Protein AF-A0A1X0RL26-F1 (afdb_monomer_lite)

Foldseek 3Di:
DDDDDPDDDDDDDDDLACQLQAALVPRDRQKDFDWDDDDPPIDGDPQWIARPVPRDIDRSVRSSVSLRVVQVVCVVVVVHGDPSRDDDDPPDPPPPPPPDDDDDDDDDDDDDDDDDDDDDDDDDDDDDDDDDDDDDDDDDDDDDDDDD

Organism: Rhizopus microsporus (NCBI:txid58291)

Structure (mmCIF, N/CA/C/O backbone):
data_AF-A0A1X0RL26-F1
#
_entry.id   AF-A0A1X0RL26-F1
#
loop_
_atom_site.group_PDB
_atom_site.id
_atom_site.type_symbol
_atom_site.label_atom_id
_atom_site.label_alt_id
_atom_site.label_comp_id
_atom_site.label_asym_id
_atom_site.label_entity_id
_atom_site.label_seq_id
_atom_site.pdbx_PDB_ins_code
_atom_site.Cartn_x
_atom_site.Cartn_y
_atom_site.Cartn_z
_atom_site.occupancy
_atom_site.B_iso_or_equiv
_atom_site.auth_seq_id
_atom_site.auth_comp_id
_atom_site.auth_asym_id
_atom_site.auth_atom_id
_atom_site.pdbx_PDB_model_num
ATOM 1 N N . MET A 1 1 ? 11.006 -11.502 -29.710 1.00 43.12 1 MET A N 1
ATOM 2 C CA . MET A 1 1 ? 10.127 -11.953 -28.609 1.00 43.12 1 MET A CA 1
ATOM 3 C C . MET A 1 1 ? 9.557 -13.327 -28.969 1.00 43.12 1 MET A C 1
ATOM 5 O O . MET A 1 1 ? 8.640 -13.423 -29.770 1.00 43.12 1 MET A O 1
ATOM 9 N N . HIS A 1 2 ? 10.222 -14.375 -28.498 1.00 31.50 2 HIS A N 1
ATOM 10 C CA . HIS A 1 2 ? 9.944 -15.823 -28.575 1.00 31.50 2 HIS A CA 1
ATOM 11 C C . HIS A 1 2 ? 10.838 -16.391 -27.454 1.00 31.50 2 HIS A C 1
ATOM 13 O O . HIS A 1 2 ? 11.927 -15.856 -27.277 1.00 31.50 2 HIS A O 1
ATOM 19 N N . LYS A 1 3 ? 10.547 -17.410 -26.656 1.00 41.28 3 LYS A N 1
ATOM 20 C CA . LYS A 1 3 ? 9.465 -18.380 -26.466 1.00 41.28 3 LYS A CA 1
ATOM 21 C C . LYS A 1 3 ? 9.681 -18.922 -25.038 1.00 41.28 3 LYS A C 1
ATOM 23 O O . LYS A 1 3 ? 10.763 -18.759 -24.484 1.00 41.28 3 LYS A O 1
ATOM 28 N N . GLU A 1 4 ? 8.646 -19.544 -24.492 1.00 52.03 4 GLU A N 1
ATOM 29 C CA . GLU A 1 4 ? 8.592 -20.344 -23.260 1.00 52.03 4 GLU A CA 1
ATOM 30 C C . GLU A 1 4 ? 9.947 -20.834 -22.706 1.00 52.03 4 GLU A C 1
ATOM 32 O O . GLU A 1 4 ? 10.588 -21.723 -23.263 1.00 52.03 4 GLU A O 1
ATOM 37 N N . GLY A 1 5 ? 10.331 -20.282 -21.553 1.00 48.16 5 GLY A N 1
ATOM 38 C CA . GLY A 1 5 ? 11.335 -20.830 -20.648 1.00 48.16 5 GLY A CA 1
ATOM 39 C C . GLY A 1 5 ? 10.742 -20.855 -19.243 1.00 48.16 5 GLY A C 1
ATOM 40 O O . GLY A 1 5 ? 10.589 -19.815 -18.607 1.00 48.16 5 GLY A O 1
ATOM 41 N N . LEU A 1 6 ? 10.341 -22.036 -18.772 1.00 56.28 6 LEU A N 1
ATOM 42 C CA . LEU A 1 6 ? 9.953 -22.252 -17.380 1.00 56.28 6 LEU A CA 1
ATOM 43 C C . LEU A 1 6 ? 11.183 -22.016 -16.491 1.00 56.28 6 LEU A C 1
ATOM 45 O O . LEU A 1 6 ? 12.086 -22.847 -16.482 1.00 56.28 6 LEU A O 1
ATOM 49 N N . GLY A 1 7 ? 11.210 -20.915 -15.734 1.00 65.06 7 GLY A N 1
ATOM 50 C CA . GLY A 1 7 ? 12.097 -20.810 -14.568 1.00 65.06 7 GLY A CA 1
ATOM 51 C C . GLY A 1 7 ? 12.955 -19.558 -14.421 1.00 65.06 7 GLY A C 1
ATOM 52 O O . GLY A 1 7 ? 13.819 -19.553 -13.549 1.00 65.06 7 GLY A O 1
ATOM 53 N N . GLU A 1 8 ? 12.746 -18.492 -15.193 1.00 75.69 8 GLU A N 1
ATOM 54 C CA . GLU A 1 8 ? 13.442 -17.233 -14.905 1.00 75.69 8 GLU A CA 1
ATOM 55 C C . GLU A 1 8 ? 12.719 -16.481 -13.769 1.00 75.69 8 GLU A C 1
ATOM 57 O O . GLU A 1 8 ? 11.649 -15.898 -13.956 1.00 75.69 8 GLU A O 1
ATOM 62 N N . LEU A 1 9 ? 13.267 -16.557 -12.548 1.00 80.44 9 LEU A N 1
ATOM 63 C CA . LEU A 1 9 ? 12.791 -15.772 -11.407 1.00 80.44 9 LEU A CA 1
ATOM 64 C C . LEU A 1 9 ? 13.344 -14.354 -11.520 1.00 80.44 9 LEU A C 1
ATOM 66 O O . LEU A 1 9 ? 14.517 -14.108 -11.243 1.00 80.44 9 LEU A O 1
ATOM 70 N N . LEU A 1 10 ? 12.475 -13.412 -11.865 1.00 77.62 10 LEU A N 1
ATOM 71 C CA . LEU A 1 10 ? 12.823 -12.004 -11.811 1.00 77.62 10 LEU A CA 1
ATOM 72 C C . LEU A 1 10 ? 12.618 -11.452 -10.399 1.00 77.62 10 LEU A C 1
ATOM 74 O O . LEU A 1 10 ? 11.503 -11.451 -9.872 1.00 77.62 10 LEU A O 1
ATOM 78 N N . LEU A 1 11 ? 13.694 -10.926 -9.818 1.00 84.44 11 LEU A N 1
ATOM 79 C CA . LEU A 1 11 ? 13.655 -10.220 -8.546 1.00 84.44 11 LEU A CA 1
ATOM 80 C C . LEU A 1 11 ? 13.651 -8.708 -8.798 1.00 84.44 11 LEU A C 1
ATOM 82 O O . LEU A 1 11 ? 14.579 -8.173 -9.401 1.00 84.44 11 LEU A O 1
ATOM 86 N N . LEU A 1 12 ? 12.611 -8.019 -8.329 1.00 84.75 12 LEU A N 1
ATOM 87 C CA . LEU A 1 12 ? 12.514 -6.563 -8.391 1.00 84.75 12 LEU A CA 1
ATOM 88 C C . LEU A 1 12 ? 12.511 -6.004 -6.973 1.00 84.75 12 LEU A C 1
ATOM 90 O O . LEU A 1 12 ? 11.619 -6.322 -6.185 1.00 84.75 12 LEU A O 1
ATOM 94 N N . ASP A 1 13 ? 13.480 -5.146 -6.670 1.00 89.75 13 ASP A N 1
ATOM 95 C CA . ASP A 1 13 ? 13.477 -4.410 -5.412 1.00 89.75 13 ASP A CA 1
ATOM 96 C C . ASP A 1 13 ? 12.493 -3.234 -5.495 1.00 89.75 13 ASP A C 1
ATOM 98 O O . ASP A 1 13 ? 12.541 -2.397 -6.403 1.00 89.75 13 ASP A O 1
ATOM 102 N N . ILE A 1 14 ? 11.553 -3.188 -4.552 1.00 91.94 14 ILE A N 1
ATOM 103 C CA . ILE A 1 14 ? 10.494 -2.185 -4.493 1.00 91.94 14 ILE A CA 1
ATOM 104 C C . ILE A 1 14 ? 10.491 -1.584 -3.102 1.00 91.94 14 ILE A C 1
ATOM 106 O O . ILE A 1 14 ? 10.096 -2.221 -2.129 1.00 91.94 14 ILE A O 1
ATOM 110 N N . ASN A 1 15 ? 10.811 -0.293 -3.019 1.00 92.44 15 ASN A N 1
ATOM 111 C CA . ASN A 1 15 ? 10.699 0.411 -1.750 1.00 92.44 15 ASN A CA 1
ATOM 112 C C . ASN A 1 15 ? 9.248 0.391 -1.224 1.00 92.44 15 ASN A C 1
ATOM 114 O O . ASN A 1 15 ? 8.286 0.573 -1.979 1.00 92.44 15 ASN A O 1
ATOM 118 N N . GLU A 1 16 ? 9.090 0.239 0.086 1.00 94.12 16 GLU A N 1
ATOM 119 C CA . GLU A 1 16 ? 7.788 0.059 0.742 1.00 94.12 16 GLU A CA 1
ATOM 120 C C . GLU A 1 16 ? 7.026 1.363 1.035 1.00 94.12 16 GLU A C 1
ATOM 122 O O . GLU A 1 16 ? 6.027 1.363 1.753 1.00 94.12 16 GLU A O 1
ATOM 127 N N . TYR A 1 17 ? 7.471 2.509 0.510 1.00 96.81 17 TYR A N 1
ATOM 128 C CA . TYR A 1 17 ? 6.886 3.793 0.895 1.00 96.81 17 TYR A CA 1
ATOM 129 C C . TYR A 1 17 ? 5.365 3.824 0.665 1.00 96.81 17 TYR A C 1
ATOM 131 O O . TYR A 1 17 ? 4.893 3.666 -0.465 1.00 96.81 17 TYR A O 1
ATOM 139 N N . LYS A 1 18 ? 4.622 4.052 1.761 1.00 96.69 18 LYS A N 1
ATOM 140 C CA . LYS A 1 18 ? 3.150 4.108 1.854 1.00 96.69 18 LYS A CA 1
ATOM 141 C C . LYS A 1 18 ? 2.390 2.825 1.486 1.00 96.69 18 LYS A C 1
ATOM 143 O O . LYS A 1 18 ? 1.157 2.866 1.425 1.00 96.69 18 LYS A O 1
ATOM 148 N N . THR A 1 19 ? 3.052 1.683 1.296 1.00 97.81 19 THR A N 1
ATOM 149 C CA . THR A 1 19 ? 2.373 0.434 0.895 1.00 97.81 19 THR A CA 1
ATOM 150 C C . THR A 1 19 ? 1.410 -0.075 1.971 1.00 97.81 19 THR A C 1
ATOM 152 O O . THR A 1 19 ? 0.314 -0.506 1.637 1.00 97.81 19 THR A O 1
ATOM 155 N N . SER A 1 20 ? 1.735 0.049 3.259 1.00 97.44 20 SER A N 1
ATOM 156 C CA . SER A 1 20 ? 0.857 -0.352 4.377 1.00 97.44 20 SER A CA 1
ATOM 157 C C . SER A 1 20 ? -0.130 0.736 4.833 1.00 97.44 20 SER A C 1
ATOM 159 O O . SER A 1 20 ? -0.860 0.550 5.809 1.00 97.44 20 SER A O 1
ATOM 161 N N . MET A 1 21 ? -0.136 1.887 4.150 1.00 97.06 21 MET A N 1
ATOM 162 C CA . MET A 1 21 ? -0.919 3.081 4.501 1.00 97.06 21 MET A CA 1
ATOM 163 C C . MET A 1 21 ? -1.867 3.534 3.386 1.00 97.06 21 MET A C 1
ATOM 165 O O . MET A 1 21 ? -2.521 4.562 3.527 1.00 97.06 21 MET A O 1
ATOM 169 N N . THR A 1 22 ? -1.958 2.789 2.287 1.00 98.19 22 THR A N 1
ATOM 170 C CA . THR A 1 22 ? -2.794 3.137 1.132 1.00 98.19 22 THR A CA 1
ATOM 171 C C . THR A 1 22 ? -3.731 1.981 0.833 1.00 98.19 22 THR A C 1
ATOM 173 O O . THR A 1 22 ? -3.274 0.860 0.641 1.00 98.19 22 THR A O 1
ATOM 176 N N . CYS A 1 23 ? -5.039 2.215 0.770 1.00 98.50 23 CYS A N 1
ATOM 177 C CA . CYS A 1 23 ? -5.986 1.160 0.430 1.00 98.50 23 CYS A CA 1
ATOM 178 C C . CYS A 1 23 ? -5.725 0.663 -0.996 1.00 98.50 23 CYS A C 1
ATOM 180 O O . CYS A 1 23 ? -5.803 1.444 -1.940 1.00 98.50 23 CYS A O 1
ATOM 182 N N . ASN A 1 24 ? -5.478 -0.635 -1.172 1.00 98.31 24 ASN A N 1
ATOM 183 C CA . ASN A 1 24 ? -5.207 -1.191 -2.500 1.00 98.31 24 ASN A CA 1
ATOM 184 C C . ASN A 1 24 ? -6.411 -1.094 -3.457 1.00 98.31 24 ASN A C 1
ATOM 186 O O . ASN A 1 24 ? -6.224 -1.034 -4.665 1.00 98.31 24 ASN A O 1
ATOM 190 N N . SER A 1 25 ? -7.640 -1.049 -2.928 1.00 97.94 25 SER A N 1
ATOM 191 C CA . SER A 1 25 ? -8.854 -0.999 -3.755 1.00 97.94 25 SER A CA 1
ATOM 192 C C . SER A 1 25 ? -9.178 0.391 -4.299 1.00 97.94 25 SER A C 1
ATOM 194 O O . SER A 1 25 ? -9.732 0.483 -5.387 1.00 97.94 25 SER A O 1
ATOM 196 N N . CYS A 1 26 ? -8.918 1.457 -3.537 1.00 97.81 26 CYS A N 1
ATOM 197 C CA . CYS A 1 26 ? -9.341 2.817 -3.900 1.00 97.81 26 CYS A CA 1
ATOM 198 C C . CYS A 1 26 ? -8.211 3.853 -3.869 1.00 97.81 26 CYS A C 1
ATOM 200 O O . CYS A 1 26 ? -8.460 5.025 -4.117 1.00 97.81 26 CYS A O 1
ATOM 202 N N . PHE A 1 27 ? -6.987 3.443 -3.531 1.00 97.38 27 PHE A N 1
ATOM 203 C CA . PHE A 1 27 ? -5.784 4.278 -3.435 1.00 97.38 27 PHE A CA 1
ATOM 204 C C . PHE A 1 27 ? -5.851 5.470 -2.462 1.00 97.38 27 PHE A C 1
ATOM 206 O O . PHE A 1 27 ? -4.907 6.257 -2.389 1.00 97.38 27 PHE A O 1
ATOM 213 N N . ASN A 1 28 ? -6.903 5.563 -1.644 1.00 97.25 28 ASN A N 1
ATOM 214 C CA . ASN A 1 28 ? -6.990 6.526 -0.550 1.00 97.25 28 ASN A CA 1
ATOM 215 C C . ASN A 1 28 ? -6.188 6.066 0.674 1.00 97.25 28 ASN A C 1
ATOM 217 O O . ASN A 1 28 ? -6.047 4.869 0.939 1.00 97.25 28 ASN A O 1
ATOM 221 N N . GLN A 1 29 ? -5.692 7.034 1.444 1.00 96.69 29 GLN A N 1
ATOM 222 C CA . GLN A 1 29 ? -4.869 6.809 2.643 1.00 96.69 29 GLN A CA 1
ATOM 223 C C . GLN A 1 29 ? -5.678 6.898 3.948 1.00 96.69 29 GLN A C 1
ATOM 225 O O . GLN A 1 29 ? -5.124 6.754 5.036 1.00 96.69 29 GLN A 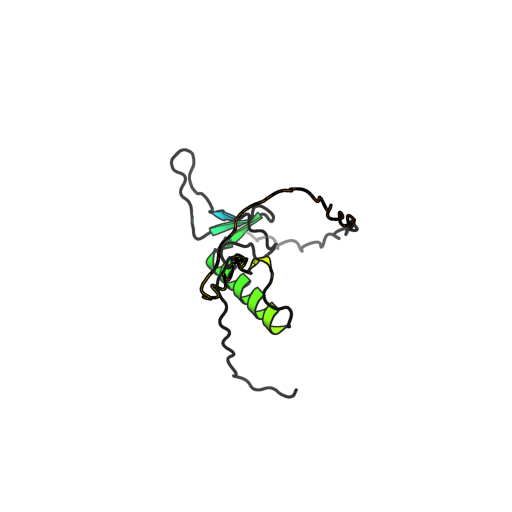O 1
ATOM 230 N N . ASP A 1 30 ? -6.999 7.068 3.841 1.00 96.81 30 ASP A N 1
ATOM 231 C CA . ASP A 1 30 ? -7.926 7.131 4.972 1.00 96.81 30 ASP A CA 1
ATOM 232 C C . ASP A 1 30 ? -8.182 5.735 5.546 1.00 96.81 30 ASP A C 1
ATOM 234 O O . ASP A 1 30 ? -9.235 5.118 5.349 1.00 96.81 30 ASP A O 1
ATOM 238 N N . LEU A 1 31 ? -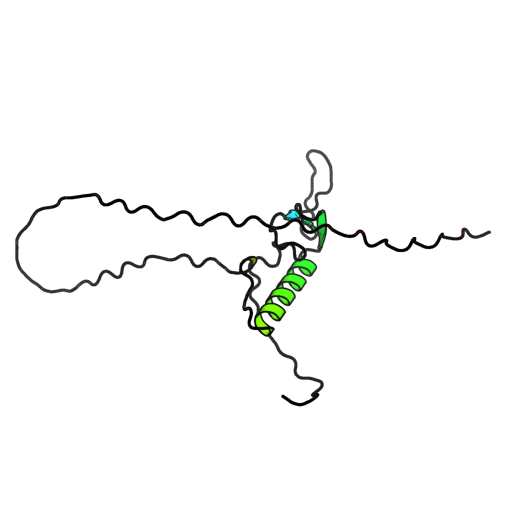7.175 5.210 6.234 1.00 97.50 31 LEU A N 1
ATOM 239 C CA . LEU A 1 31 ? -7.196 3.921 6.906 1.00 97.50 31 LEU A CA 1
ATOM 240 C C . LEU A 1 31 ? -7.171 4.132 8.415 1.00 97.50 31 LEU A C 1
ATOM 242 O O . LEU A 1 31 ? -6.392 4.926 8.942 1.00 97.50 31 LEU A O 1
ATOM 246 N N . GLU A 1 32 ? -7.990 3.373 9.130 1.00 97.12 32 GLU A N 1
ATOM 247 C CA . GLU A 1 32 ? -7.964 3.341 10.588 1.00 97.12 32 GLU A CA 1
ATOM 248 C C . GLU A 1 32 ? -7.730 1.930 11.106 1.00 97.12 32 GLU A C 1
ATOM 250 O O . GLU A 1 32 ? -8.182 0.952 10.516 1.00 97.12 32 GLU A O 1
ATOM 255 N N . ASN A 1 33 ? -7.015 1.821 12.227 1.00 97.00 33 ASN A N 1
ATOM 256 C CA . ASN A 1 33 ? -6.881 0.542 12.912 1.00 97.00 33 ASN A CA 1
ATOM 257 C C . ASN A 1 33 ? -8.246 0.101 13.428 1.00 97.00 33 ASN A C 1
ATOM 259 O O . ASN A 1 33 ? -8.980 0.910 14.006 1.00 97.00 33 ASN A O 1
ATOM 263 N N . LEU A 1 34 ? -8.536 -1.188 13.279 1.00 95.12 34 LEU A N 1
ATOM 264 C CA . LEU A 1 34 ? -9.684 -1.791 13.929 1.00 95.12 34 LEU A CA 1
ATOM 265 C C . LEU A 1 34 ? -9.551 -1.609 15.446 1.00 95.12 34 LEU A C 1
ATOM 267 O O . LEU A 1 34 ? -8.471 -1.758 16.022 1.00 95.12 34 LEU A O 1
ATOM 271 N N . LYS A 1 35 ? -10.655 -1.256 16.092 1.00 94.44 35 LYS A N 1
ATOM 272 C CA . LYS A 1 35 ? -10.734 -1.025 17.532 1.00 94.44 35 LYS A CA 1
ATOM 273 C C . LYS A 1 35 ? -11.609 -2.103 18.158 1.00 94.44 35 LYS A C 1
ATOM 275 O O . LYS A 1 35 ? -12.625 -2.472 17.575 1.00 94.44 35 LYS A O 1
ATOM 280 N N . ARG A 1 36 ? -11.211 -2.598 19.328 1.00 93.25 36 ARG A N 1
ATOM 281 C CA . ARG A 1 36 ? -11.983 -3.549 20.134 1.00 93.25 36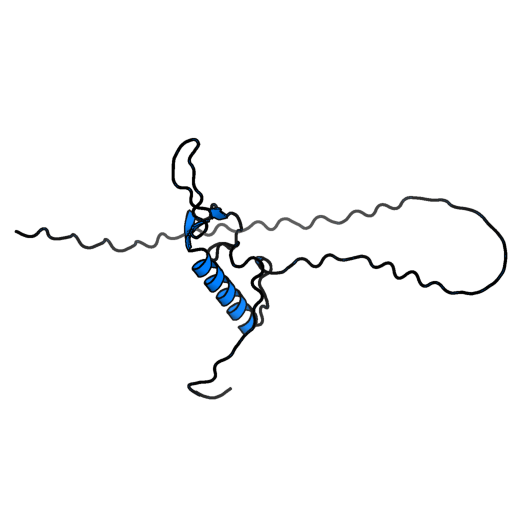 ARG A CA 1
ATOM 282 C C . ARG A 1 36 ? -12.108 -3.020 21.560 1.00 93.25 36 ARG A C 1
ATOM 284 O O . ARG A 1 36 ? -11.114 -2.562 22.118 1.00 93.25 36 ARG A O 1
ATOM 291 N N . GLY A 1 37 ? -13.300 -3.140 22.136 1.00 89.25 37 GLY A N 1
ATOM 292 C CA . GLY A 1 37 ? -13.640 -2.610 23.458 1.00 89.25 37 GLY A CA 1
ATOM 293 C C . GLY A 1 37 ? -14.521 -1.365 23.370 1.00 89.25 37 GLY A C 1
ATOM 294 O O . GLY A 1 37 ? -14.683 -0.789 22.294 1.00 89.25 37 GLY A O 1
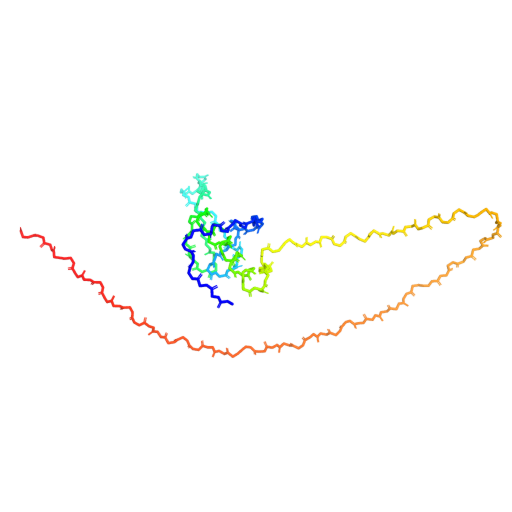ATOM 295 N N . GLU A 1 38 ? -15.077 -0.970 24.509 1.00 86.00 38 GLU A N 1
ATOM 296 C CA . GLU A 1 38 ? -15.943 0.201 24.672 1.00 86.00 38 GLU A CA 1
ATOM 297 C C . GLU A 1 38 ? -15.406 1.092 25.803 1.00 86.00 38 GLU A C 1
ATOM 299 O O . GLU A 1 38 ? -14.666 0.633 26.675 1.00 86.00 38 GLU A O 1
ATOM 304 N N . GLY A 1 39 ? -15.749 2.382 25.782 1.00 82.94 39 GLY A N 1
ATOM 305 C CA . GLY A 1 39 ? -15.333 3.331 26.818 1.00 82.94 39 GLY A CA 1
ATOM 306 C C . GLY A 1 39 ? -13.820 3.586 26.859 1.00 82.94 39 GLY A C 1
ATOM 307 O O . GLY A 1 39 ? -13.199 3.864 25.833 1.00 82.94 39 GLY A O 1
ATOM 308 N N . GLY A 1 40 ? -13.232 3.538 28.058 1.00 83.44 40 GLY A N 1
ATOM 309 C CA . GLY A 1 40 ? -11.807 3.808 28.291 1.00 83.44 40 GLY A CA 1
ATOM 310 C C . GLY A 1 40 ? -10.852 2.696 27.838 1.00 83.44 40 GLY A C 1
ATOM 311 O O . GLY A 1 40 ? -9.666 2.959 27.659 1.00 83.44 40 GLY A O 1
ATOM 312 N N . ASP A 1 41 ? -11.356 1.485 27.577 1.00 87.31 41 ASP A N 1
ATOM 313 C CA . ASP A 1 41 ? -10.541 0.279 27.343 1.00 87.31 41 ASP A CA 1
ATOM 314 C C . ASP A 1 41 ? -10.393 -0.095 25.859 1.00 87.31 41 ASP A C 1
ATOM 316 O O . ASP A 1 41 ? -10.226 -1.262 25.485 1.00 87.31 41 ASP A O 1
ATOM 320 N N . VAL A 1 42 ? -10.455 0.897 24.970 1.00 92.88 42 VAL A N 1
ATOM 321 C CA . VAL A 1 42 ? -10.374 0.664 23.526 1.00 92.88 42 VAL A CA 1
ATOM 322 C C . VAL A 1 42 ? -8.955 0.274 23.111 1.00 92.88 42 VAL A C 1
ATOM 324 O O . VAL A 1 42 ? -8.039 1.098 23.058 1.00 92.88 42 VAL A O 1
ATOM 327 N N . LYS A 1 43 ? -8.786 -0.987 22.708 1.00 93.75 43 LYS A N 1
ATOM 328 C CA . LYS A 1 43 ? -7.528 -1.518 22.171 1.00 93.75 43 LYS A CA 1
ATOM 329 C C . LYS A 1 43 ? -7.522 -1.452 20.648 1.00 93.75 43 LYS A C 1
ATOM 331 O O . LYS A 1 43 ? -8.498 -1.808 19.985 1.00 93.75 43 LYS A O 1
ATOM 336 N N . LYS A 1 44 ? -6.398 -1.008 20.079 1.00 94.62 44 LYS A N 1
ATOM 337 C CA . LYS A 1 44 ? -6.168 -0.987 18.627 1.00 94.62 44 LYS A CA 1
ATOM 338 C C . LYS A 1 44 ? -5.592 -2.326 18.175 1.00 94.62 44 LYS A C 1
ATOM 340 O O . LYS A 1 44 ? -4.584 -2.782 18.705 1.00 94.62 44 LYS A O 1
ATOM 345 N N . ILE A 1 45 ? -6.201 -2.922 17.159 1.00 95.19 45 ILE A N 1
ATOM 346 C CA . ILE A 1 45 ? -5.683 -4.094 16.457 1.00 95.19 45 ILE A CA 1
ATOM 347 C C . ILE A 1 45 ? -4.864 -3.575 15.276 1.00 95.19 45 ILE A C 1
ATOM 349 O O . ILE A 1 45 ? -5.409 -3.191 14.243 1.00 95.19 45 ILE A O 1
ATOM 353 N N . HIS A 1 46 ? -3.543 -3.525 15.439 1.00 95.25 46 HIS A N 1
ATOM 354 C CA . HIS A 1 46 ? -2.641 -2.921 14.452 1.00 95.25 46 HIS A CA 1
ATOM 355 C C . HIS A 1 46 ? -2.557 -3.703 13.134 1.00 95.25 46 HIS A C 1
ATOM 357 O O . HIS A 1 46 ? -2.222 -3.125 12.098 1.00 95.25 46 HIS A O 1
ATOM 363 N N . GLN A 1 47 ? -2.885 -4.996 13.168 1.00 97.44 47 GLN A N 1
ATOM 364 C CA . GLN A 1 47 ? -2.833 -5.900 12.018 1.00 97.44 47 GLN A CA 1
ATOM 365 C C . GLN A 1 47 ? -4.011 -5.700 11.060 1.00 97.44 47 GLN A C 1
ATOM 367 O O . GLN A 1 47 ? -3.924 -6.124 9.910 1.00 97.44 47 GLN A O 1
ATOM 372 N N . VAL A 1 48 ? -5.106 -5.073 11.509 1.00 97.69 48 VAL A N 1
ATOM 373 C CA . VAL A 1 48 ? -6.326 -4.907 10.713 1.00 97.69 48 VAL A CA 1
ATOM 374 C C . VAL A 1 48 ? -6.632 -3.430 10.517 1.00 97.69 48 VAL A C 1
ATOM 376 O O . VAL A 1 48 ? -6.778 -2.672 11.475 1.00 97.69 48 VAL A O 1
ATOM 379 N N . LEU A 1 49 ? -6.759 -3.032 9.256 1.00 97.88 49 LEU A N 1
ATOM 380 C CA . LEU A 1 49 ? -7.106 -1.682 8.839 1.00 97.88 49 LEU A CA 1
ATOM 381 C C . LEU A 1 49 ? -8.485 -1.6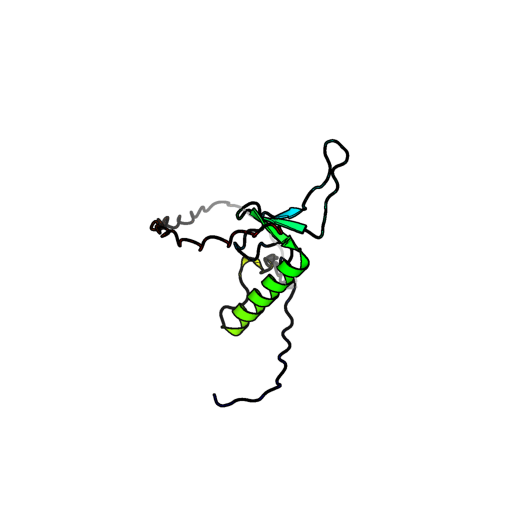64 8.188 1.00 97.88 49 LEU A C 1
ATOM 383 O O . LEU A 1 49 ? -8.781 -2.511 7.350 1.00 97.88 49 LEU A O 1
ATOM 387 N N . LYS A 1 50 ? -9.303 -0.668 8.514 1.00 98.12 50 LYS A N 1
ATOM 388 C CA . LYS A 1 50 ? -10.534 -0.343 7.791 1.00 98.12 50 LYS A CA 1
ATOM 389 C C . LYS A 1 50 ? -10.287 0.878 6.916 1.00 98.12 50 LYS A C 1
ATOM 391 O O . LYS A 1 50 ? -9.849 1.913 7.416 1.00 98.12 50 LYS A O 1
ATOM 396 N N . CYS A 1 51 ? -10.584 0.782 5.625 1.00 98.38 51 CYS A N 1
ATOM 397 C CA . CYS A 1 51 ? -10.611 1.954 4.753 1.00 98.38 51 CYS A CA 1
ATOM 398 C C . CYS A 1 51 ? -11.916 2.721 4.941 1.00 98.38 51 CYS A C 1
ATOM 400 O O . CYS A 1 51 ? -12.989 2.149 4.778 1.00 98.38 51 CYS A O 1
ATOM 402 N N . LYS A 1 52 ? -11.838 4.019 5.235 1.00 97.75 52 LYS A N 1
ATOM 403 C CA . LYS A 1 52 ? -13.023 4.867 5.420 1.00 97.75 52 LYS A CA 1
ATOM 404 C C . LYS A 1 52 ? -13.753 5.156 4.114 1.00 97.75 52 LYS A C 1
ATOM 406 O O . LYS A 1 52 ? -14.968 5.286 4.125 1.00 97.75 52 LYS A O 1
ATOM 411 N N . SER A 1 53 ? -13.032 5.213 2.994 1.00 97.69 53 SER A N 1
ATOM 412 C CA . SER A 1 53 ? -13.633 5.547 1.699 1.00 97.69 53 SER A CA 1
ATOM 413 C C . SER A 1 53 ? -14.419 4.384 1.089 1.00 97.69 53 SER A C 1
ATOM 415 O O . SER A 1 53 ? -15.484 4.603 0.531 1.00 97.69 53 SER A O 1
ATOM 417 N N . CYS A 1 54 ? -13.904 3.150 1.175 1.00 97.50 54 CYS A N 1
ATOM 418 C CA . CYS A 1 54 ? -14.538 1.970 0.561 1.00 97.50 54 CYS A CA 1
ATOM 419 C C . CYS A 1 54 ? -15.047 0.929 1.569 1.00 97.50 54 CYS A C 1
ATOM 421 O O . CYS A 1 54 ? -15.578 -0.099 1.166 1.00 97.50 54 CYS A O 1
ATOM 423 N N . ASN A 1 55 ? -14.884 1.168 2.874 1.00 97.44 55 ASN A N 1
ATOM 424 C CA . ASN A 1 55 ? -15.316 0.288 3.968 1.00 97.44 55 ASN A CA 1
ATOM 425 C C . ASN A 1 55 ? -14.726 -1.136 3.974 1.00 97.44 55 ASN A C 1
ATOM 427 O O . ASN A 1 55 ? -15.154 -1.967 4.772 1.00 97.44 55 ASN A O 1
ATOM 431 N N . ILE A 1 56 ? -13.705 -1.415 3.158 1.00 98.00 56 ILE A N 1
ATOM 432 C CA . ILE A 1 56 ? -13.016 -2.710 3.144 1.00 98.00 56 ILE A CA 1
ATOM 433 C C . ILE A 1 56 ? -12.095 -2.835 4.363 1.00 98.00 56 ILE A C 1
ATOM 435 O O . ILE A 1 56 ? -11.323 -1.921 4.677 1.00 98.00 56 ILE A O 1
ATOM 439 N N . PHE A 1 57 ? -12.154 -3.999 5.009 1.00 98.00 57 PHE A N 1
ATOM 440 C CA . PHE A 1 57 ? -11.202 -4.419 6.028 1.00 98.00 57 PHE A CA 1
ATOM 441 C C . PHE A 1 57 ? -10.038 -5.167 5.393 1.00 98.00 57 PHE A C 1
ATOM 443 O O . PHE A 1 57 ? -10.212 -6.034 4.539 1.00 98.00 57 PHE A O 1
ATOM 450 N N . TRP A 1 58 ? -8.842 -4.854 5.858 1.00 98.25 58 TRP A N 1
ATOM 451 C CA . TRP A 1 58 ? -7.603 -5.379 5.333 1.00 98.25 58 TRP A CA 1
ATOM 452 C C . TRP A 1 58 ? -6.744 -5.912 6.463 1.00 98.25 58 TRP A C 1
ATOM 454 O O . TRP A 1 58 ? -6.496 -5.200 7.434 1.00 98.25 58 TRP A O 1
ATOM 464 N N . ASN A 1 59 ? -6.190 -7.109 6.287 1.00 98.19 59 ASN A N 1
ATOM 465 C CA . ASN A 1 59 ? -4.919 -7.405 6.930 1.00 98.19 59 ASN A CA 1
ATOM 466 C C . ASN A 1 59 ? -3.862 -6.439 6.351 1.00 98.19 59 ASN A C 1
ATOM 468 O O . ASN A 1 59 ? -3.747 -6.306 5.128 1.00 98.19 59 ASN A O 1
ATOM 472 N N . ARG A 1 60 ? -3.143 -5.729 7.227 1.00 98.19 60 ARG A N 1
ATOM 473 C CA . ARG A 1 60 ? -2.189 -4.673 6.859 1.00 98.19 60 ARG A CA 1
ATOM 474 C C . ARG A 1 60 ? -1.096 -5.192 5.925 1.00 98.19 60 ARG A C 1
ATOM 476 O O . ARG A 1 60 ? -0.802 -4.533 4.930 1.00 98.19 60 ARG A O 1
ATOM 483 N N . ASP A 1 61 ? -0.552 -6.367 6.212 1.00 98.12 61 ASP A N 1
ATOM 484 C CA . ASP A 1 61 ? 0.562 -6.943 5.455 1.00 98.12 61 ASP A CA 1
ATOM 485 C C . ASP A 1 61 ? 0.085 -7.452 4.094 1.00 98.12 61 ASP A C 1
ATOM 487 O O . ASP A 1 61 ? 0.704 -7.173 3.069 1.00 98.12 61 ASP A O 1
ATOM 491 N N . ALA A 1 62 ? -1.088 -8.092 4.046 1.00 98.19 62 ALA A N 1
ATOM 492 C CA . ALA A 1 62 ? -1.710 -8.503 2.789 1.00 98.19 62 ALA A CA 1
ATOM 493 C C . ALA A 1 62 ? -2.008 -7.301 1.875 1.00 98.19 62 ALA A C 1
ATOM 495 O O . ALA A 1 62 ? -1.817 -7.373 0.660 1.00 98.19 62 ALA A O 1
ATOM 496 N N . MET A 1 63 ? -2.457 -6.180 2.445 1.00 98.19 63 MET A N 1
ATOM 497 C CA . MET A 1 63 ? -2.664 -4.938 1.698 1.00 98.19 63 MET A CA 1
ATOM 498 C C . MET A 1 63 ? -1.338 -4.363 1.187 1.00 98.19 63 MET A C 1
ATOM 500 O O . MET A 1 63 ? -1.246 -3.999 0.014 1.00 98.19 63 MET A O 1
ATOM 504 N N . ALA A 1 64 ? -0.308 -4.323 2.037 1.00 98.25 64 ALA A N 1
ATOM 505 C CA . ALA A 1 64 ? 1.017 -3.842 1.664 1.00 98.25 64 ALA A CA 1
ATOM 506 C C . ALA A 1 64 ? 1.621 -4.672 0.522 1.00 98.25 64 ALA A C 1
ATOM 508 O O . ALA A 1 64 ? 2.086 -4.098 -0.464 1.00 98.25 64 ALA A O 1
ATOM 509 N N . ALA A 1 65 ? 1.515 -6.000 0.594 1.00 98.06 65 ALA A N 1
ATOM 510 C CA . ALA A 1 65 ? 1.960 -6.913 -0.455 1.00 98.06 65 ALA A CA 1
ATOM 511 C C . ALA A 1 65 ? 1.207 -6.690 -1.777 1.00 98.06 65 ALA A C 1
ATOM 513 O O . ALA A 1 65 ? 1.823 -6.599 -2.840 1.00 98.06 65 ALA A O 1
ATOM 514 N N . LYS A 1 66 ? -0.122 -6.514 -1.733 1.00 98.25 66 LYS A N 1
ATOM 515 C CA . LYS A 1 66 ? -0.912 -6.173 -2.931 1.00 98.25 66 LYS A CA 1
ATOM 516 C C . LYS A 1 66 ? -0.498 -4.832 -3.538 1.00 98.25 66 LYS A C 1
ATOM 518 O O . LYS A 1 66 ? -0.428 -4.705 -4.762 1.00 98.25 66 LYS A O 1
ATOM 523 N N . ASN A 1 67 ? -0.180 -3.843 -2.708 1.00 98.31 67 ASN A N 1
ATOM 524 C CA . ASN A 1 67 ? 0.331 -2.557 -3.175 1.00 98.31 67 ASN A CA 1
ATOM 525 C C . ASN A 1 67 ? 1.727 -2.678 -3.795 1.00 98.31 67 ASN A C 1
ATOM 527 O O . ASN A 1 67 ? 1.953 -2.104 -4.857 1.00 98.31 67 ASN A O 1
ATOM 531 N N . MET A 1 68 ? 2.632 -3.465 -3.206 1.00 97.75 68 MET A N 1
ATOM 532 C CA . MET A 1 68 ? 3.937 -3.772 -3.809 1.00 97.75 68 MET A CA 1
ATOM 533 C C . MET A 1 68 ? 3.780 -4.449 -5.173 1.00 97.75 68 MET A C 1
ATOM 535 O O . MET A 1 68 ? 4.397 -4.011 -6.139 1.00 97.75 68 MET A O 1
ATOM 539 N N . LEU A 1 69 ? 2.885 -5.433 -5.296 1.00 96.62 69 LEU A N 1
ATOM 540 C CA . LEU A 1 69 ? 2.576 -6.078 -6.574 1.00 96.62 69 LEU A CA 1
ATOM 541 C C . LEU A 1 69 ? 1.987 -5.094 -7.597 1.00 96.62 69 LEU A C 1
ATOM 543 O O . LEU A 1 69 ? 2.312 -5.152 -8.780 1.00 96.62 69 LEU A O 1
ATOM 547 N N . THR A 1 70 ? 1.137 -4.171 -7.147 1.00 97.38 70 THR A N 1
ATOM 548 C CA . THR A 1 70 ? 0.577 -3.114 -8.002 1.00 97.38 70 THR A CA 1
ATOM 549 C C . THR A 1 70 ? 1.681 -2.201 -8.535 1.00 97.38 70 THR A C 1
ATOM 551 O O . THR A 1 70 ? 1.705 -1.899 -9.727 1.00 97.38 70 THR A O 1
ATOM 554 N N . ILE A 1 71 ? 2.634 -1.808 -7.682 1.00 97.06 71 ILE A N 1
ATOM 555 C CA . ILE A 1 71 ? 3.814 -1.035 -8.092 1.00 97.06 71 ILE A CA 1
ATOM 556 C C . ILE A 1 71 ? 4.657 -1.834 -9.092 1.00 97.06 71 ILE A C 1
ATOM 558 O O . ILE A 1 71 ? 5.007 -1.291 -10.136 1.00 97.06 71 ILE A O 1
ATOM 562 N N . ALA A 1 72 ? 4.930 -3.112 -8.808 1.00 95.38 72 ALA A N 1
ATOM 563 C CA . ALA A 1 72 ? 5.710 -3.995 -9.674 1.00 95.38 72 ALA A CA 1
ATOM 564 C C . ALA A 1 72 ? 5.114 -4.063 -11.083 1.00 95.38 72 ALA A C 1
ATOM 566 O O . ALA A 1 72 ? 5.798 -3.799 -12.066 1.00 95.38 72 ALA A O 1
ATOM 567 N N . ARG A 1 73 ? 3.806 -4.338 -11.176 1.00 95.38 73 ARG A N 1
ATOM 568 C CA . ARG A 1 73 ? 3.079 -4.402 -12.451 1.00 95.38 73 ARG A CA 1
ATOM 569 C C . ARG A 1 73 ? 3.079 -3.066 -13.183 1.00 95.38 73 ARG A C 1
ATOM 571 O O . ARG A 1 73 ? 3.155 -3.045 -14.402 1.00 95.38 73 ARG A O 1
ATOM 578 N N . SER A 1 74 ? 2.969 -1.955 -12.463 1.00 95.75 74 SER A N 1
ATOM 579 C CA . SER A 1 74 ? 3.006 -0.623 -13.073 1.00 95.75 74 SER A CA 1
ATOM 580 C C . SER A 1 74 ? 4.378 -0.323 -13.685 1.00 95.75 74 SER A C 1
ATOM 582 O O . SER A 1 74 ? 4.450 0.181 -14.800 1.00 95.75 74 SER A O 1
ATOM 584 N N . ILE A 1 75 ? 5.462 -0.690 -12.993 1.00 93.31 75 ILE A N 1
ATOM 585 C CA . ILE A 1 75 ? 6.834 -0.570 -13.508 1.00 93.31 75 ILE A CA 1
ATOM 586 C C . ILE A 1 75 ? 7.043 -1.499 -14.709 1.00 93.31 75 ILE A C 1
ATOM 588 O O . ILE A 1 75 ? 7.583 -1.062 -15.714 1.00 93.31 75 ILE A O 1
ATOM 592 N N . TRP A 1 76 ? 6.576 -2.746 -14.616 1.00 92.81 76 TRP A N 1
ATOM 593 C CA . TRP A 1 76 ? 6.695 -3.748 -15.680 1.00 92.81 76 TRP A CA 1
ATOM 594 C C . TRP A 1 76 ? 6.005 -3.339 -16.986 1.00 92.81 76 TRP A C 1
ATOM 596 O O . TRP A 1 76 ? 6.448 -3.718 -18.061 1.00 92.81 76 TRP A O 1
ATOM 606 N N . ASN A 1 77 ? 4.920 -2.571 -16.888 1.00 94.31 77 ASN A N 1
ATOM 607 C CA . ASN A 1 77 ? 4.167 -2.065 -18.035 1.00 94.31 77 ASN A CA 1
ATOM 608 C C . ASN A 1 77 ? 4.583 -0.634 -18.432 1.00 94.31 77 ASN A C 1
ATOM 610 O O . ASN A 1 77 ? 3.763 0.105 -18.965 1.00 94.31 77 ASN A O 1
ATOM 614 N N . ASP A 1 78 ? 5.803 -0.203 -18.095 1.00 94.06 78 ASP A N 1
ATOM 615 C CA . ASP A 1 78 ? 6.374 1.109 -18.445 1.00 94.06 78 ASP A CA 1
ATOM 616 C C . ASP A 1 78 ? 5.593 2.349 -17.948 1.00 94.06 78 ASP A C 1
ATOM 618 O O . ASP A 1 78 ? 5.900 3.485 -18.306 1.00 94.06 78 ASP A O 1
ATOM 622 N N . HIS A 1 79 ? 4.624 2.183 -17.040 1.00 95.19 79 HIS A N 1
ATOM 623 C CA . HIS A 1 79 ? 3.901 3.298 -16.408 1.00 95.19 79 HIS A CA 1
ATOM 624 C C . HIS A 1 79 ? 4.673 3.915 -15.227 1.00 95.19 79 HIS A C 1
ATOM 626 O O . HIS A 1 79 ? 4.284 4.948 -14.671 1.00 95.19 79 HIS A O 1
ATOM 632 N N . GLY A 1 80 ? 5.760 3.267 -14.799 1.00 93.50 80 GLY A N 1
ATOM 633 C CA . GLY A 1 80 ? 6.545 3.657 -13.633 1.00 93.50 80 GLY A CA 1
ATOM 634 C C . GLY A 1 80 ? 5.797 3.461 -12.310 1.00 93.50 80 GLY A C 1
ATOM 635 O O . GLY A 1 80 ? 4.778 2.775 -12.225 1.00 93.50 80 GLY A O 1
ATOM 636 N N . ARG A 1 81 ? 6.317 4.046 -11.224 1.00 95.12 81 ARG A N 1
ATOM 637 C CA . ARG A 1 81 ? 5.710 3.934 -9.886 1.00 95.12 81 ARG A CA 1
ATOM 638 C C . ARG A 1 81 ? 4.481 4.848 -9.766 1.00 95.12 81 ARG A C 1
ATOM 640 O O . ARG A 1 81 ? 4.618 6.035 -10.054 1.00 95.12 81 ARG A O 1
ATOM 647 N N . PRO A 1 82 ? 3.321 4.380 -9.270 1.00 95.94 82 PRO A N 1
ATOM 648 C CA . PRO A 1 82 ? 2.158 5.245 -9.072 1.00 95.94 82 PRO A CA 1
ATOM 649 C C . PRO A 1 82 ? 2.429 6.389 -8.082 1.00 95.94 82 PRO A C 1
ATOM 651 O O . PRO A 1 82 ? 3.102 6.197 -7.066 1.00 95.94 82 PRO A O 1
ATOM 654 N N . ASN A 1 83 ? 1.871 7.575 -8.350 1.00 95.50 83 ASN A N 1
ATOM 655 C CA . ASN A 1 83 ? 2.148 8.801 -7.584 1.00 95.50 83 ASN A CA 1
ATOM 656 C C . ASN A 1 83 ? 1.834 8.679 -6.087 1.00 95.50 83 ASN A C 1
ATOM 658 O O . ASN A 1 83 ? 2.594 9.190 -5.269 1.00 95.50 83 ASN A O 1
ATOM 662 N N . VAL A 1 84 ? 0.776 7.952 -5.714 1.00 96.12 84 VAL A N 1
ATOM 663 C CA . VAL A 1 84 ? 0.407 7.721 -4.303 1.00 96.12 84 VAL A CA 1
ATOM 664 C C . VAL A 1 84 ? 1.515 7.031 -3.497 1.00 96.12 84 VAL A C 1
ATOM 666 O O . VAL A 1 84 ? 1.575 7.190 -2.279 1.00 96.12 84 VAL A O 1
ATOM 669 N N . PHE A 1 85 ? 2.420 6.323 -4.178 1.00 96.44 85 PHE A N 1
ATOM 670 C CA . PHE A 1 85 ? 3.561 5.625 -3.595 1.00 96.44 85 PHE A CA 1
ATOM 671 C C . PHE A 1 85 ? 4.899 6.337 -3.841 1.00 96.44 85 PHE A C 1
ATOM 673 O O . PHE A 1 85 ? 5.941 5.776 -3.500 1.00 96.44 85 PHE A O 1
ATOM 680 N N . LYS A 1 86 ? 4.930 7.533 -4.443 1.00 94.69 86 LYS A N 1
ATOM 681 C CA . LYS A 1 86 ? 6.168 8.312 -4.613 1.00 94.69 86 LYS A CA 1
ATOM 682 C C . LYS A 1 86 ? 6.441 9.154 -3.369 1.00 94.69 86 LYS A C 1
ATOM 684 O O . LYS A 1 86 ? 5.530 9.765 -2.814 1.00 94.69 86 LYS A O 1
ATOM 689 N N . ARG A 1 87 ? 7.708 9.230 -2.956 1.00 91.56 87 ARG A N 1
ATOM 690 C CA . ARG A 1 87 ? 8.148 10.251 -1.996 1.00 91.56 87 ARG A CA 1
ATOM 691 C C . ARG A 1 87 ? 8.165 11.595 -2.712 1.00 91.56 87 ARG A C 1
ATOM 693 O O . ARG A 1 87 ? 8.664 11.682 -3.832 1.00 91.56 87 ARG A O 1
ATOM 700 N N . GLN A 1 88 ? 7.639 12.631 -2.071 1.00 84.12 88 GLN A N 1
ATOM 701 C CA . GLN A 1 88 ? 7.911 13.991 -2.518 1.00 84.12 88 GLN A CA 1
ATOM 702 C C . GLN A 1 88 ? 9.377 14.282 -2.208 1.00 84.12 88 GLN A C 1
ATOM 704 O O . GLN A 1 88 ? 9.815 14.128 -1.067 1.00 84.12 88 GLN A O 1
ATOM 709 N N . LEU A 1 89 ? 10.149 14.633 -3.233 1.00 80.06 89 LEU A N 1
ATOM 710 C CA . LEU A 1 89 ? 11.491 15.151 -3.028 1.00 80.06 89 LEU A CA 1
ATOM 711 C C . LEU A 1 89 ? 11.340 16.569 -2.486 1.00 80.06 89 LEU A C 1
ATOM 713 O O . LEU A 1 89 ? 10.681 17.401 -3.108 1.00 80.06 89 LEU A O 1
ATOM 717 N N . ALA A 1 90 ? 11.927 16.838 -1.322 1.00 69.56 90 ALA A N 1
ATOM 718 C CA . ALA A 1 90 ? 12.092 18.209 -0.880 1.00 69.56 90 ALA A CA 1
ATOM 719 C C . ALA A 1 90 ? 13.070 18.878 -1.853 1.00 69.56 90 ALA A C 1
ATOM 721 O O . ALA A 1 90 ? 14.238 18.493 -1.926 1.00 69.56 90 ALA A O 1
ATOM 722 N N . THR A 1 91 ? 12.599 19.853 -2.627 1.00 61.28 91 THR A N 1
ATOM 723 C CA . THR A 1 91 ? 13.479 20.750 -3.375 1.00 61.28 91 THR A CA 1
ATOM 724 C C . THR A 1 91 ? 14.218 21.609 -2.358 1.00 61.28 91 THR A C 1
ATOM 726 O O . THR A 1 91 ? 13.716 22.642 -1.920 1.00 61.28 91 THR A O 1
ATOM 729 N N . SER A 1 92 ? 15.387 21.151 -1.913 1.00 61.06 92 SER A N 1
ATOM 730 C CA . SER A 1 92 ? 16.303 22.016 -1.182 1.00 61.06 92 SER A CA 1
ATOM 731 C C . SER A 1 92 ? 16.879 22.997 -2.194 1.00 61.06 92 SER A C 1
ATOM 733 O O . SER A 1 92 ? 17.612 22.597 -3.099 1.00 61.06 92 SER A O 1
ATOM 735 N N . ASN A 1 93 ? 16.508 24.271 -2.080 1.00 66.31 93 ASN A N 1
ATOM 736 C CA . ASN A 1 93 ? 17.145 25.347 -2.828 1.00 66.31 93 ASN A CA 1
ATOM 737 C C . ASN A 1 93 ? 18.569 25.499 -2.280 1.00 66.31 93 ASN A C 1
ATOM 739 O O . ASN A 1 93 ? 18.819 26.322 -1.401 1.00 66.31 93 ASN A O 1
ATOM 743 N N . VAL A 1 94 ? 19.502 24.669 -2.747 1.00 62.00 94 VAL A N 1
ATOM 744 C CA . VAL A 1 94 ? 20.922 24.871 -2.471 1.00 62.00 94 VAL A CA 1
ATOM 745 C C . VAL A 1 94 ? 21.334 26.097 -3.272 1.00 62.00 94 VAL A C 1
ATOM 747 O O . VAL A 1 94 ? 21.610 26.017 -4.465 1.00 62.00 94 VAL A O 1
ATOM 750 N N . VAL A 1 95 ? 21.319 27.259 -2.620 1.00 57.22 95 VAL A N 1
ATOM 751 C CA . VAL A 1 95 ? 21.963 28.460 -3.146 1.00 57.22 95 VAL A CA 1
ATOM 752 C C . VAL A 1 95 ? 23.458 28.165 -3.155 1.00 57.22 95 VAL A C 1
ATOM 754 O O . VAL A 1 95 ? 24.125 28.232 -2.123 1.00 57.22 95 VAL A O 1
ATOM 757 N N . THR A 1 96 ? 23.990 27.781 -4.312 1.00 53.47 96 THR A N 1
ATOM 758 C CA . THR A 1 96 ? 25.434 27.700 -4.523 1.00 53.47 96 THR A CA 1
ATOM 759 C C . THR A 1 96 ? 25.978 29.126 -4.513 1.00 53.47 96 THR A C 1
ATOM 761 O O . THR A 1 96 ? 25.967 29.819 -5.527 1.00 53.47 96 THR A O 1
ATOM 764 N N . SER A 1 97 ? 26.410 29.596 -3.342 1.00 52.94 97 SER A N 1
ATOM 765 C CA . SER A 1 97 ? 27.201 30.820 -3.242 1.00 52.94 97 SER A CA 1
ATOM 766 C C . SER A 1 97 ? 28.581 30.536 -3.832 1.00 52.94 97 SER A C 1
ATOM 768 O O . SER A 1 97 ? 29.418 29.887 -3.203 1.00 52.94 97 SER A O 1
ATOM 770 N N . PHE A 1 98 ? 28.810 30.975 -5.068 1.00 50.97 98 PHE A N 1
ATOM 771 C CA . PHE A 1 98 ? 30.153 31.026 -5.633 1.00 50.97 98 PHE A CA 1
ATOM 772 C C . PHE A 1 98 ? 30.909 32.174 -4.958 1.00 50.97 98 PHE A C 1
ATOM 774 O O . PHE A 1 98 ? 30.749 33.339 -5.318 1.00 50.97 98 PHE A O 1
ATOM 781 N N . HIS A 1 99 ? 31.735 31.850 -3.963 1.00 48.19 99 HIS A N 1
ATOM 782 C CA . HIS A 1 99 ? 32.725 32.788 -3.444 1.00 48.19 99 HIS A CA 1
ATOM 783 C C . HIS A 1 99 ? 33.873 32.900 -4.453 1.00 48.19 99 HIS A C 1
ATOM 785 O O . HIS A 1 99 ? 34.834 32.136 -4.415 1.00 48.19 99 HIS A O 1
ATOM 791 N N . SER A 1 100 ? 33.780 33.869 -5.361 1.00 48.03 100 SER A N 1
ATOM 792 C CA . SER A 1 100 ? 34.946 34.333 -6.110 1.00 48.03 100 SER A CA 1
ATOM 793 C C . SER A 1 100 ? 35.813 35.168 -5.173 1.00 48.03 100 SER A C 1
ATOM 795 O O . SER A 1 100 ? 35.479 36.305 -4.844 1.00 48.03 100 SER A O 1
ATOM 797 N N . THR A 1 101 ? 36.932 34.609 -4.720 1.00 44.12 101 THR A N 1
ATOM 798 C CA . THR A 1 101 ? 37.996 35.394 -4.096 1.00 44.12 101 THR A CA 1
ATOM 799 C C . THR A 1 101 ? 38.694 36.210 -5.177 1.00 44.12 101 THR A C 1
ATOM 801 O O . THR A 1 101 ? 39.526 35.683 -5.910 1.00 44.12 101 THR A O 1
ATOM 804 N N . HIS A 1 102 ? 38.379 37.500 -5.265 1.00 36.88 102 HIS A N 1
ATOM 805 C CA . HIS A 1 102 ? 39.280 38.478 -5.863 1.00 36.88 102 HIS A CA 1
ATOM 806 C C . HIS A 1 102 ? 39.411 39.685 -4.940 1.00 36.88 102 HIS A C 1
ATOM 808 O O . HIS A 1 102 ? 38.429 40.248 -4.458 1.00 36.88 102 HIS A O 1
ATOM 814 N N . ALA A 1 103 ? 40.664 40.014 -4.652 1.00 37.81 103 ALA A N 1
ATOM 815 C CA . ALA A 1 103 ? 41.072 41.089 -3.775 1.00 37.81 103 ALA A CA 1
ATOM 816 C C . ALA A 1 103 ? 40.748 42.479 -4.354 1.00 37.81 103 ALA A C 1
ATOM 818 O O . ALA A 1 103 ? 40.866 42.708 -5.557 1.00 37.81 103 ALA A O 1
ATOM 819 N N . SER A 1 104 ? 40.484 43.405 -3.421 1.00 41.50 104 SER A N 1
ATOM 820 C CA . SER A 1 104 ? 40.709 44.864 -3.473 1.00 41.50 104 SER A CA 1
ATOM 821 C C . SER A 1 104 ? 39.921 45.709 -4.491 1.00 41.50 104 SER A C 1
ATOM 823 O O . SER A 1 104 ? 40.327 45.845 -5.638 1.00 41.50 104 SER A O 1
ATOM 825 N N . ASN A 1 105 ? 38.874 46.419 -4.040 1.00 34.78 105 ASN A N 1
ATOM 826 C CA . ASN A 1 105 ? 38.929 47.839 -3.624 1.00 34.78 105 ASN A CA 1
ATOM 827 C C . ASN A 1 105 ? 37.523 48.460 -3.439 1.00 34.78 105 ASN A C 1
ATOM 829 O O . ASN A 1 105 ? 36.522 47.964 -3.943 1.00 34.78 105 ASN A O 1
ATOM 833 N N . ALA A 1 106 ? 37.483 49.522 -2.634 1.00 39.38 106 ALA A N 1
ATOM 834 C CA . ALA A 1 106 ? 36.334 50.166 -1.996 1.00 39.38 106 ALA A CA 1
ATOM 835 C C . ALA A 1 106 ? 35.226 50.738 -2.910 1.00 39.38 106 ALA A C 1
ATOM 837 O O . ALA A 1 106 ? 35.527 51.353 -3.926 1.00 39.38 106 ALA A O 1
ATOM 838 N N . ALA A 1 107 ? 33.966 50.640 -2.449 1.00 32.84 107 ALA A N 1
ATOM 839 C CA . ALA A 1 107 ? 32.987 51.736 -2.273 1.00 32.84 107 ALA A CA 1
ATOM 840 C C . ALA A 1 107 ? 31.555 51.170 -2.103 1.00 32.84 107 ALA A C 1
ATOM 842 O O . ALA A 1 107 ? 31.069 50.417 -2.940 1.00 32.84 107 ALA A O 1
ATOM 843 N N . ALA A 1 108 ? 30.860 51.554 -1.030 1.00 37.00 108 ALA A N 1
ATOM 844 C CA . ALA A 1 108 ? 29.401 51.425 -0.886 1.00 37.00 108 ALA A CA 1
ATOM 845 C C . ALA A 1 108 ? 28.732 52.767 -1.281 1.00 37.00 108 ALA A C 1
ATOM 847 O O . ALA A 1 108 ? 29.467 53.739 -1.478 1.00 37.00 108 ALA A O 1
ATOM 848 N N . PRO A 1 109 ? 27.390 52.936 -1.278 1.00 58.03 109 PRO A N 1
ATOM 849 C CA . PRO A 1 109 ? 26.271 51.980 -1.180 1.00 58.03 109 PRO A CA 1
ATOM 850 C C . PRO A 1 109 ? 25.186 52.224 -2.272 1.00 58.03 109 PRO A C 1
ATOM 852 O O . PRO A 1 109 ? 25.317 53.162 -3.055 1.00 58.03 109 PRO A O 1
ATOM 855 N N . LYS A 1 110 ? 24.088 51.435 -2.281 1.00 33.81 110 LYS A N 1
ATOM 856 C CA . LYS A 1 110 ? 22.659 51.868 -2.404 1.00 33.81 110 LYS A CA 1
ATOM 857 C C . LYS A 1 110 ? 21.734 50.718 -2.867 1.00 33.81 110 LYS A C 1
ATOM 859 O O . LYS A 1 110 ? 21.783 50.302 -4.015 1.00 33.81 110 LYS A O 1
ATOM 864 N N . ASN A 1 111 ? 20.842 50.275 -1.978 1.00 40.22 111 ASN A N 1
ATOM 865 C CA . ASN A 1 111 ? 19.517 49.722 -2.324 1.00 40.22 111 ASN A CA 1
ATOM 866 C C . ASN A 1 111 ? 18.582 50.916 -2.631 1.00 40.22 111 ASN A C 1
ATOM 868 O O . ASN A 1 111 ? 18.818 51.972 -2.032 1.00 40.22 111 ASN A O 1
ATOM 872 N N . PRO A 1 112 ? 17.544 50.821 -3.496 1.00 49.12 112 PRO A N 1
ATOM 873 C CA . PRO A 1 112 ? 16.380 49.951 -3.240 1.00 49.12 112 PRO A CA 1
ATOM 874 C C . PRO A 1 112 ? 15.638 49.417 -4.490 1.00 49.12 112 PRO A C 1
ATOM 876 O O . PRO A 1 112 ? 15.845 49.890 -5.599 1.00 49.12 112 PRO A O 1
ATOM 879 N N . ALA A 1 113 ? 14.721 48.463 -4.288 1.00 32.69 113 ALA A N 1
ATOM 880 C CA . ALA A 1 113 ? 13.305 48.546 -4.691 1.00 32.69 113 ALA A CA 1
ATOM 881 C C . ALA A 1 113 ? 12.678 47.145 -4.777 1.00 32.69 113 ALA A C 1
ATOM 883 O O . ALA A 1 113 ? 13.112 46.274 -5.523 1.00 32.69 113 ALA A O 1
ATOM 884 N N . SER A 1 114 ? 11.627 46.968 -3.984 1.00 41.78 114 SER A N 1
ATOM 885 C CA . SER A 1 114 ? 10.689 45.855 -4.052 1.00 41.78 114 SER A CA 1
ATOM 886 C C . SER A 1 114 ? 9.671 46.091 -5.177 1.00 41.78 114 SER A C 1
ATOM 888 O O . SER A 1 114 ? 9.397 47.244 -5.517 1.00 41.78 114 SER A O 1
ATOM 890 N N . THR A 1 115 ? 9.026 45.003 -5.613 1.00 38.94 115 THR A N 1
ATOM 891 C CA . THR A 1 115 ? 7.803 44.885 -6.443 1.00 38.94 115 THR A CA 1
ATOM 892 C C . THR A 1 115 ? 8.032 44.472 -7.898 1.00 38.94 115 THR A C 1
ATOM 894 O O . THR A 1 115 ? 8.463 45.275 -8.712 1.00 38.94 115 THR A O 1
ATOM 897 N N . LEU A 1 116 ? 7.602 43.251 -8.240 1.00 40.50 116 LEU A N 1
ATOM 898 C CA . LEU A 1 116 ? 6.697 43.016 -9.370 1.00 40.50 116 LEU A CA 1
ATOM 899 C C . LEU A 1 116 ? 5.909 41.716 -9.145 1.00 40.50 116 LEU A C 1
ATOM 901 O O . LEU A 1 116 ? 6.458 40.629 -8.984 1.00 40.50 116 LEU A O 1
ATOM 905 N N . ILE A 1 117 ? 4.594 41.898 -9.087 1.00 43.47 117 ILE A N 1
ATOM 906 C CA . ILE A 1 117 ? 3.543 40.887 -9.065 1.00 43.47 117 ILE A CA 1
ATOM 907 C C . ILE A 1 117 ? 3.488 40.244 -10.456 1.00 43.47 117 ILE A C 1
ATOM 909 O O . ILE A 1 117 ? 3.464 40.961 -11.452 1.00 43.47 117 ILE A O 1
ATOM 913 N N . SER A 1 118 ? 3.404 38.915 -10.534 1.00 36.88 118 SER A N 1
ATOM 914 C CA . SER A 1 118 ? 2.875 38.247 -11.725 1.00 36.88 118 SER A CA 1
ATOM 915 C C . SER A 1 118 ? 1.978 37.088 -11.306 1.00 36.88 118 SER A C 1
ATOM 917 O O . SER A 1 118 ? 2.398 36.136 -10.648 1.00 36.88 118 SER A O 1
ATOM 919 N N . SER A 1 119 ? 0.704 37.255 -11.626 1.00 43.84 119 SER A N 1
ATOM 920 C CA . SER A 1 119 ? -0.419 36.360 -11.388 1.00 43.84 119 SER A CA 1
ATOM 921 C C . SER A 1 119 ? -0.250 35.066 -12.189 1.00 43.84 119 SER A C 1
ATOM 923 O O . SER A 1 119 ? -0.064 35.107 -13.403 1.00 43.84 119 SER A O 1
ATOM 925 N N . LEU A 1 120 ? -0.366 33.908 -11.535 1.00 46.69 120 LEU A N 1
ATOM 926 C CA . LEU A 1 120 ? -0.499 32.620 -12.224 1.00 46.69 120 LEU A CA 1
ATOM 927 C C . LEU A 1 120 ? -1.934 32.443 -12.762 1.00 46.69 120 LEU A C 1
ATOM 929 O O . LEU A 1 120 ? -2.885 32.793 -12.058 1.00 46.69 120 LEU A O 1
ATOM 933 N N . PRO A 1 121 ? -2.119 31.882 -13.972 1.00 45.12 121 PRO A N 1
ATOM 934 C CA . PRO A 1 121 ? -3.442 31.615 -14.521 1.00 45.12 121 PRO A CA 1
ATOM 935 C C . PRO A 1 121 ? -4.077 30.377 -13.870 1.00 45.12 121 PRO A C 1
ATOM 937 O O . PRO A 1 121 ? -3.427 29.354 -13.651 1.00 45.12 121 PRO A O 1
ATOM 940 N N . VAL A 1 122 ? -5.376 30.478 -13.587 1.00 57.56 122 VAL A N 1
ATOM 941 C CA . VAL A 1 122 ? -6.222 29.380 -13.100 1.00 57.56 122 VAL A CA 1
ATOM 942 C C . VAL A 1 122 ? -6.474 28.385 -14.245 1.00 57.56 122 VAL A C 1
ATOM 944 O O . VAL A 1 122 ? -6.907 28.815 -15.315 1.00 57.56 122 VAL A O 1
ATOM 947 N N . PRO A 1 123 ? -6.248 27.069 -14.066 1.00 48.41 123 PRO A N 1
ATOM 948 C CA . PRO A 1 123 ? -6.630 26.076 -15.064 1.00 48.41 123 PRO A CA 1
ATOM 949 C C . PRO A 1 123 ? -8.148 25.802 -15.034 1.00 48.41 123 PRO A C 1
ATOM 951 O O . PRO A 1 123 ? -8.751 25.802 -13.957 1.00 48.41 123 PRO A O 1
ATOM 954 N N . PRO A 1 124 ? -8.785 25.548 -16.194 1.00 44.25 124 PRO A N 1
ATOM 955 C CA . PRO A 1 124 ? -10.224 25.333 -16.277 1.00 44.25 124 PRO A CA 1
ATOM 956 C C . PRO A 1 124 ? -10.637 23.988 -15.668 1.00 44.25 124 PRO A C 1
ATOM 958 O O . PRO A 1 124 ? -9.985 22.958 -15.844 1.00 44.25 124 PRO A O 1
ATOM 961 N N . SER A 1 125 ? -11.765 24.011 -14.965 1.00 48.41 125 SER A N 1
ATOM 962 C CA . SER A 1 125 ? -12.443 22.853 -14.388 1.00 48.41 125 SER A CA 1
ATOM 963 C C . SER A 1 125 ? -12.962 21.910 -15.476 1.00 48.41 125 SER A C 1
ATOM 965 O O . SER A 1 125 ? -13.853 22.278 -16.241 1.00 48.41 125 SER A O 1
ATOM 967 N N . LEU A 1 126 ? -12.446 20.681 -15.504 1.00 41.91 126 LEU A N 1
ATOM 968 C CA . LEU A 1 126 ? -12.997 19.581 -16.292 1.00 41.91 126 LEU A CA 1
ATOM 969 C C . LEU A 1 126 ? -14.165 18.942 -15.531 1.00 41.91 126 LEU A C 1
ATOM 971 O O . LEU A 1 126 ? -13.983 18.258 -14.523 1.00 41.91 126 LEU A O 1
ATOM 975 N N . THR A 1 127 ? -15.377 19.178 -16.021 1.00 43.28 127 THR A N 1
ATOM 976 C CA . THR A 1 127 ? -16.588 18.443 -15.652 1.00 43.28 127 THR A CA 1
ATOM 977 C C . THR A 1 127 ? -16.459 16.979 -16.084 1.00 43.28 127 THR A C 1
ATOM 979 O O . THR A 1 127 ? -16.148 16.677 -17.233 1.00 43.28 127 THR A O 1
ATOM 982 N N . SER A 1 128 ? -16.681 16.053 -15.148 1.00 44.56 128 SER A N 1
ATOM 983 C CA . SER A 1 128 ? -16.707 14.610 -15.425 1.00 44.56 128 SER A CA 1
ATOM 984 C C . SER A 1 128 ? -18.102 14.171 -15.894 1.00 44.56 128 SER A C 1
ATOM 986 O O . SER A 1 128 ? -19.088 14.636 -15.319 1.00 44.56 128 SER A O 1
ATOM 988 N N . PRO A 1 129 ? -18.226 13.260 -16.876 1.00 40.53 129 PRO A N 1
ATOM 989 C CA . PRO A 1 129 ? -19.505 12.648 -17.215 1.00 40.53 129 PRO A CA 1
ATOM 990 C C . PRO A 1 129 ? -19.892 11.582 -16.179 1.00 40.53 129 PRO A C 1
ATOM 992 O O . PRO A 1 129 ? -19.063 10.790 -15.727 1.00 40.53 129 PRO A O 1
ATOM 995 N N . SER A 1 130 ? -21.171 11.563 -15.800 1.00 43.44 130 SER A N 1
ATOM 996 C CA . SER A 1 130 ? -21.757 10.549 -14.922 1.00 43.44 130 SER A CA 1
ATOM 997 C C . SER A 1 130 ? -21.795 9.188 -15.619 1.00 43.44 130 SER A C 1
ATOM 999 O O . SER A 1 130 ? -22.467 9.027 -16.634 1.00 43.44 130 SER A O 1
ATOM 1001 N N . LEU A 1 131 ? -21.107 8.197 -15.049 1.00 41.16 131 LEU A N 1
ATOM 1002 C CA . LEU A 1 131 ? -21.255 6.790 -15.419 1.00 41.16 131 LEU A CA 1
ATOM 1003 C C . LEU A 1 131 ? -22.332 6.155 -14.536 1.00 41.16 131 LEU A C 1
ATOM 1005 O O . LEU A 1 131 ? -22.174 6.032 -13.322 1.00 41.16 131 LEU A O 1
ATOM 1009 N N . THR A 1 132 ? -23.440 5.766 -15.158 1.00 42.59 132 THR A N 1
ATOM 1010 C CA . THR A 1 132 ? -24.483 4.934 -14.558 1.00 42.59 132 THR A CA 1
ATOM 1011 C C . THR A 1 132 ? -23.951 3.515 -14.358 1.00 42.59 132 THR A C 1
ATOM 1013 O O . THR A 1 132 ? -23.540 2.866 -15.317 1.00 42.59 132 THR A O 1
ATOM 1016 N N . PHE A 1 133 ? -23.959 3.029 -13.116 1.00 40.25 133 PHE A N 1
ATOM 1017 C CA . PHE A 1 133 ? -23.658 1.634 -12.798 1.00 40.25 133 PHE A CA 1
ATOM 1018 C C . PHE A 1 133 ? -24.880 0.759 -13.103 1.00 40.25 133 PHE A C 1
ATOM 1020 O O . PHE A 1 133 ? -25.906 0.870 -12.432 1.00 40.25 133 PHE A O 1
ATOM 1027 N N . GLU A 1 134 ? -24.766 -0.139 -14.082 1.00 43.84 134 GLU A N 1
ATOM 1028 C CA . GLU A 1 134 ? -25.679 -1.276 -14.192 1.00 43.84 134 GLU A CA 1
ATOM 1029 C C . GLU A 1 134 ? -25.440 -2.243 -13.027 1.00 43.84 134 GLU A C 1
ATOM 1031 O O . GLU A 1 134 ? -24.309 -2.582 -12.669 1.00 43.84 134 GLU A O 1
ATOM 1036 N N . THR A 1 135 ? -26.533 -2.668 -12.399 1.00 40.94 135 THR A N 1
ATOM 1037 C CA . THR A 1 135 ? -26.498 -3.551 -11.234 1.00 40.94 135 THR A CA 1
ATOM 1038 C C . THR A 1 135 ? -26.358 -4.993 -11.714 1.00 40.94 135 THR A C 1
ATOM 1040 O O . THR A 1 135 ? -27.311 -5.582 -12.215 1.00 40.94 135 THR A O 1
ATOM 1043 N N . SER A 1 136 ? -25.170 -5.578 -11.558 1.00 47.53 136 SER A N 1
ATOM 1044 C CA . SER A 1 136 ? -24.963 -7.014 -11.760 1.00 47.53 136 SER A CA 1
ATOM 1045 C C . SER A 1 136 ? -25.619 -7.790 -10.614 1.00 47.53 136 SER A C 1
ATOM 1047 O O . SER A 1 136 ? -25.202 -7.700 -9.457 1.00 47.53 136 SER A O 1
ATOM 1049 N N . SER A 1 137 ? -26.676 -8.536 -10.929 1.00 51.81 137 SER A N 1
ATOM 1050 C CA . SER A 1 137 ? -27.365 -9.430 -10.001 1.00 51.81 137 SER A CA 1
ATOM 1051 C C . SER A 1 137 ? -26.458 -10.600 -9.603 1.00 51.81 137 SER A C 1
ATOM 1053 O O . SER A 1 137 ? -26.132 -11.452 -10.429 1.00 51.81 137 SER A O 1
ATOM 1055 N N . GLN A 1 138 ? -26.070 -10.659 -8.329 1.00 57.59 138 GLN A N 1
ATOM 1056 C CA . GLN A 1 138 ? -25.400 -11.821 -7.738 1.00 57.59 138 GLN A CA 1
ATOM 1057 C C . GLN A 1 138 ? -26.372 -13.018 -7.644 1.00 57.59 138 GLN A C 1
ATOM 1059 O O . GLN A 1 138 ? -27.538 -12.821 -7.288 1.00 57.59 138 GLN A O 1
ATOM 1064 N N . PRO A 1 139 ? -25.926 -14.260 -7.912 1.00 49.09 139 PRO A N 1
ATOM 1065 C CA . PRO A 1 139 ? -26.757 -15.443 -7.734 1.00 49.09 139 PRO A CA 1
ATOM 1066 C C . PRO A 1 139 ? -26.991 -15.747 -6.245 1.00 49.09 139 PRO A C 1
ATOM 1068 O O . PRO A 1 139 ? -26.104 -15.615 -5.402 1.00 49.09 139 PRO A O 1
ATOM 1071 N N . LYS A 1 140 ? -28.222 -16.162 -5.933 1.00 59.28 140 LYS A N 1
ATOM 1072 C CA . LYS A 1 140 ? -28.704 -16.481 -4.582 1.00 59.28 140 LYS A CA 1
ATOM 1073 C C . LYS A 1 140 ? -27.936 -17.678 -3.987 1.00 59.28 140 LYS A C 1
ATOM 1075 O O . LYS A 1 140 ? -27.787 -18.684 -4.680 1.00 59.28 140 LYS A O 1
ATOM 1080 N N . PRO A 1 141 ? -27.494 -17.624 -2.716 1.00 55.12 141 PRO A N 1
ATOM 1081 C CA . PRO A 1 141 ? -26.825 -18.757 -2.084 1.00 55.12 141 PRO A CA 1
ATOM 1082 C C . PRO A 1 141 ? -27.796 -19.934 -1.855 1.00 55.12 141 PRO A C 1
ATOM 1084 O O . PRO A 1 141 ? -28.987 -19.709 -1.605 1.00 55.12 141 PRO A O 1
ATOM 1087 N N . PRO A 1 142 ? -27.315 -21.189 -1.937 1.00 61.75 142 PRO A N 1
ATOM 1088 C CA . PRO A 1 142 ? -28.150 -22.371 -1.760 1.00 61.75 142 PRO A CA 1
ATOM 1089 C C . PRO A 1 142 ? -28.593 -22.536 -0.301 1.00 61.75 142 PRO A C 1
ATOM 1091 O O . PRO A 1 142 ? -27.833 -22.290 0.635 1.00 61.75 142 PRO A O 1
ATOM 1094 N N . ALA A 1 143 ? -29.843 -22.965 -0.116 1.00 66.75 143 ALA A N 1
ATOM 1095 C CA . ALA A 1 143 ? -30.430 -23.201 1.197 1.00 66.75 143 ALA A CA 1
ATOM 1096 C C . ALA A 1 143 ? -29.781 -24.416 1.881 1.00 66.75 143 ALA A C 1
ATOM 1098 O O . ALA A 1 143 ? -29.741 -25.508 1.308 1.00 66.75 143 ALA A O 1
ATOM 1099 N N . LEU A 1 144 ? -29.310 -24.234 3.119 1.00 62.69 144 LEU A N 1
ATOM 1100 C CA . LEU A 1 144 ? -28.891 -25.338 3.979 1.00 62.69 144 LEU A CA 1
ATOM 1101 C C . LEU A 1 144 ? -30.097 -26.240 4.272 1.00 62.69 144 LEU A C 1
ATOM 1103 O O . LEU A 1 144 ? -31.093 -25.791 4.838 1.00 62.69 144 LEU A O 1
ATOM 1107 N N . ARG A 1 145 ? -29.996 -27.521 3.905 1.00 60.59 145 ARG A N 1
ATOM 1108 C CA . ARG A 1 145 ? -30.921 -28.554 4.384 1.00 60.59 145 ARG A CA 1
ATOM 1109 C C . ARG A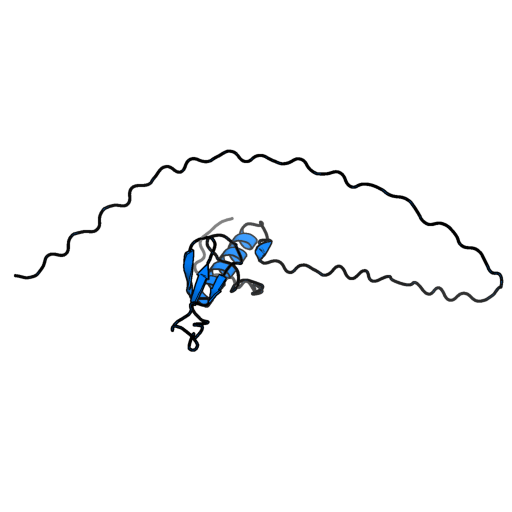 1 145 ? -30.547 -28.912 5.819 1.00 60.59 145 ARG A C 1
ATOM 1111 O O . ARG A 1 145 ? -29.409 -29.296 6.076 1.00 60.59 145 ARG A O 1
ATOM 1118 N N . LEU A 1 146 ? -31.505 -28.783 6.732 1.00 56.53 146 LEU A N 1
ATOM 1119 C CA . LEU A 1 146 ? -31.391 -29.314 8.088 1.00 56.53 146 LEU A CA 1
ATOM 1120 C C . LEU A 1 146 ? -31.485 -30.851 8.040 1.00 56.53 146 LEU A C 1
ATOM 1122 O O . LEU A 1 146 ? -32.286 -31.370 7.255 1.00 56.53 146 LEU A O 1
ATOM 1126 N N . PRO A 1 147 ? -30.674 -31.576 8.828 1.00 62.00 147 PRO A N 1
ATOM 1127 C CA . PRO A 1 147 ? -30.778 -33.025 8.935 1.00 62.00 147 PRO A CA 1
ATOM 1128 C C . PRO A 1 147 ? -32.067 -33.419 9.673 1.00 62.00 147 PRO A C 1
ATOM 1130 O O . PRO A 1 147 ? -32.469 -32.743 10.621 1.00 62.00 147 PRO A O 1
ATOM 1133 N N . ILE A 1 148 ? -32.704 -34.483 9.175 1.00 64.94 148 ILE A N 1
ATOM 1134 C CA . ILE A 1 148 ? -33.860 -35.167 9.779 1.00 64.94 148 ILE A CA 1
ATOM 1135 C C . ILE A 1 148 ? -33.375 -36.011 10.955 1.00 64.94 148 ILE A C 1
ATOM 1137 O O . ILE A 1 148 ? -32.313 -36.656 10.787 1.00 64.94 148 ILE A O 1
#

Radius of gyration: 28.44 Å; chains: 1; bounding box: 75×87×57 Å

InterPro domains:
  IPR010095 Cas12f1-like, TNB domain [PF07282] (12-68)

Sequence (148 aa):
MHKEGLGELLLLDINEYKTSMTCNSCFNQDLENLKRGEGGDVKKIHQVLKCKSCNIFWNRDAMAAKNMLTIARSIWNDHGRPNVFKRQLATSNVVTSFHSTHASNAAAPKNPASTLISSLPVPPSLTSPSLTFETSSQPKPPALRLPI

pLDDT: mean 73.9, std 24.02, range [31.5, 98.5]

Secondary structure (DSSP, 8-state):
-----TT---------TTGGGS-TTT----EEEEEESSGGG-EEEEEEEEETTT--EEEHHHHHHHHHHHHHHHHHTT--S-GGGPPPP-----------------------------PPPPPPP-PPPP-------PPPPPPPPPP-